Protein AF-A0A372LW67-F1 (afdb_monomer_lite)

InterPro domains:
  IPR033457 Protein of unknown function DUF5133 [PF17196] (6-66)

Foldseek 3Di:
DDPVVLLVVLVVLLVQLVVLVVVCVVPVPPPVSVVSNVVSQVVLCQQQVHPTSVRSNVSSVVQNVCVVVVHPRDGRND

Radius of gyration: 13.13 Å; chains: 1; bounding box: 25×21×38 Å

Organism: NCBI:txid2293568

pLDDT: mean 91.45, std 9.12, range [57.84, 98.12]

Structure (mmCIF, N/CA/C/O backbone):
data_AF-A0A372LW67-F1
#
_entry.id   AF-A0A372LW67-F1
#
loop_
_atom_site.group_PDB
_atom_site.id
_atom_site.type_symbol
_atom_site.label_atom_id
_atom_site.label_alt_id
_atom_site.label_comp_id
_atom_site.label_asym_id
_atom_site.label_entity_id
_atom_site.label_seq_id
_atom_site.pdbx_PDB_ins_code
_atom_site.Cartn_x
_atom_site.Cartn_y
_atom_site.Cartn_z
_atom_site.occupancy
_atom_site.B_iso_or_equiv
_atom_site.auth_seq_id
_atom_site.auth_comp_id
_atom_site.auth_asym_id
_atom_site.auth_atom_id
_atom_site.pdbx_PDB_model_num
ATOM 1 N N . MET A 1 1 ? -1.134 -8.581 19.138 1.00 57.84 1 MET A N 1
ATOM 2 C CA . MET A 1 1 ? -0.441 -7.389 18.607 1.00 57.84 1 MET A CA 1
ATOM 3 C C . MET A 1 1 ? -1.004 -6.161 19.303 1.00 57.84 1 MET A C 1
ATOM 5 O O . MET A 1 1 ? -2.224 -6.049 19.381 1.00 57.84 1 MET A O 1
ATOM 9 N N . ARG A 1 2 ? -0.170 -5.284 19.874 1.00 72.94 2 ARG A N 1
ATOM 10 C CA . ARG A 1 2 ? -0.655 -4.023 20.472 1.00 72.94 2 ARG A CA 1
ATOM 11 C C . ARG A 1 2 ? -0.896 -2.985 19.368 1.00 72.94 2 ARG A C 1
ATOM 13 O O . ARG A 1 2 ? -0.192 -2.987 18.365 1.00 72.94 2 ARG A O 1
ATOM 20 N N . LEU A 1 3 ? -1.845 -2.063 19.553 1.00 71.94 3 LEU A N 1
ATOM 21 C CA . LEU A 1 3 ? -2.248 -1.074 18.532 1.00 71.94 3 LEU A CA 1
ATOM 22 C C . LEU A 1 3 ? -1.063 -0.286 17.932 1.00 71.94 3 LEU A C 1
ATOM 24 O O . LEU A 1 3 ? -1.003 -0.095 16.722 1.00 71.94 3 LEU A O 1
ATOM 28 N N . ARG A 1 4 ? -0.092 0.109 18.769 1.00 76.31 4 ARG A N 1
ATOM 29 C CA . ARG A 1 4 ? 1.122 0.837 18.345 1.00 76.31 4 ARG A CA 1
ATOM 30 C C . ARG A 1 4 ? 2.053 -0.002 17.465 1.00 76.31 4 ARG A C 1
ATOM 32 O O . ARG A 1 4 ? 2.675 0.534 16.554 1.00 76.31 4 ARG A O 1
ATOM 39 N N . GLU A 1 5 ? 2.140 -1.304 17.726 1.00 82.19 5 GLU A N 1
ATOM 40 C CA . GLU A 1 5 ? 2.917 -2.233 16.895 1.00 82.19 5 GLU A CA 1
ATOM 41 C C . GLU A 1 5 ? 2.237 -2.398 15.532 1.00 82.19 5 GLU A C 1
ATOM 43 O O . GLU A 1 5 ? 2.902 -2.344 14.503 1.00 82.19 5 GLU A O 1
ATOM 48 N N . ALA A 1 6 ? 0.904 -2.507 15.520 1.00 81.94 6 ALA A N 1
ATOM 49 C CA . ALA A 1 6 ? 0.118 -2.609 14.294 1.00 81.94 6 ALA A CA 1
ATOM 50 C C . ALA A 1 6 ? 0.250 -1.362 13.408 1.00 81.94 6 ALA A C 1
A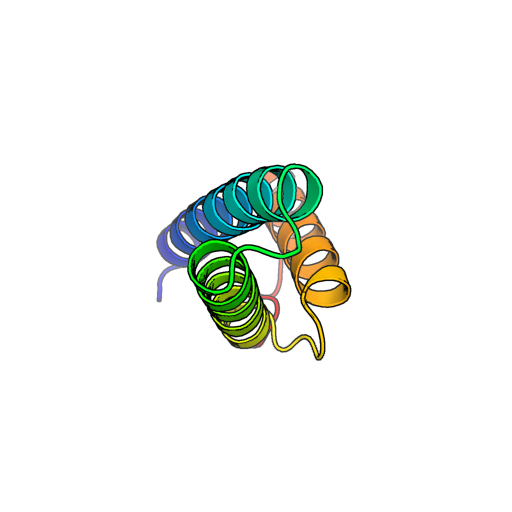TOM 52 O O . ALA A 1 6 ? 0.435 -1.487 12.202 1.00 81.94 6 ALA A O 1
ATOM 53 N N . THR A 1 7 ? 0.202 -0.157 13.987 1.00 89.19 7 THR A N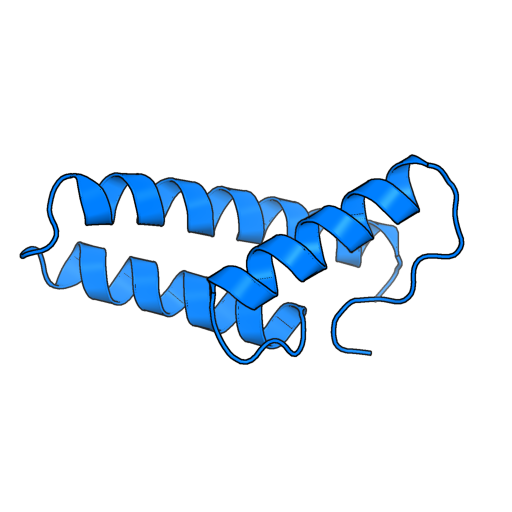 1
ATOM 54 C CA . THR A 1 7 ? 0.424 1.079 13.220 1.00 89.19 7 THR A CA 1
ATOM 55 C C . THR A 1 7 ? 1.847 1.179 12.688 1.00 89.19 7 THR A C 1
ATOM 57 O O . THR A 1 7 ? 2.032 1.604 11.556 1.00 89.19 7 THR A O 1
ATOM 60 N N . HIS A 1 8 ? 2.851 0.776 13.472 1.00 93.25 8 HIS A N 1
ATOM 61 C CA . HIS A 1 8 ? 4.248 0.868 13.050 1.00 93.25 8 HIS A CA 1
ATOM 62 C C . HIS A 1 8 ? 4.557 -0.086 11.891 1.00 93.25 8 HIS A C 1
ATOM 64 O O . HIS A 1 8 ? 5.164 0.325 10.904 1.00 93.25 8 HIS A O 1
ATOM 70 N N . GLU A 1 9 ? 4.091 -1.335 11.977 1.00 93.06 9 GLU A N 1
ATOM 71 C CA . GLU A 1 9 ? 4.265 -2.298 10.889 1.00 93.06 9 GLU A CA 1
ATOM 72 C C . GLU A 1 9 ? 3.524 -1.846 9.627 1.00 93.06 9 GLU A C 1
ATOM 74 O O . GLU A 1 9 ? 4.091 -1.871 8.537 1.00 93.06 9 GLU A O 1
ATOM 79 N N . LEU A 1 10 ? 2.295 -1.342 9.767 1.00 94.56 10 LEU A N 1
ATOM 80 C CA . LEU A 1 10 ? 1.524 -0.877 8.619 1.00 94.56 10 LEU A CA 1
ATOM 81 C C . LEU A 1 10 ? 2.160 0.346 7.940 1.00 94.56 10 LEU A C 1
ATOM 83 O O . LEU A 1 10 ? 2.210 0.393 6.713 1.00 94.56 10 LEU A O 1
ATOM 87 N N . THR A 1 11 ? 2.698 1.300 8.709 1.00 96.31 11 THR A N 1
ATOM 88 C CA . THR A 1 11 ? 3.452 2.443 8.166 1.00 96.31 11 THR A CA 1
ATOM 89 C C . THR A 1 11 ? 4.690 1.975 7.406 1.00 96.31 11 THR A C 1
ATOM 91 O O . THR A 1 11 ? 4.885 2.366 6.256 1.00 96.31 11 THR A O 1
ATOM 94 N N . ARG A 1 12 ? 5.490 1.082 8.002 1.00 95.19 12 ARG A N 1
ATOM 95 C CA . ARG A 1 12 ? 6.704 0.543 7.374 1.00 95.19 12 ARG A CA 1
ATOM 96 C C . ARG A 1 12 ? 6.397 -0.159 6.050 1.00 95.19 12 ARG A C 1
ATOM 98 O O . ARG A 1 12 ? 7.108 0.037 5.064 1.00 95.19 12 ARG A O 1
ATOM 105 N N . GLN A 1 13 ? 5.342 -0.971 6.015 1.00 95.62 13 GLN A N 1
ATOM 106 C CA . GLN A 1 13 ? 4.945 -1.683 4.799 1.00 95.62 13 GLN A CA 1
ATOM 107 C C . GLN A 1 13 ? 4.384 -0.744 3.734 1.00 95.62 13 GLN A C 1
ATOM 109 O O . GLN A 1 13 ? 4.674 -0.917 2.551 1.00 95.62 13 GLN A O 1
ATOM 114 N N . LEU A 1 14 ? 3.647 0.292 4.137 1.00 96.75 14 LEU A N 1
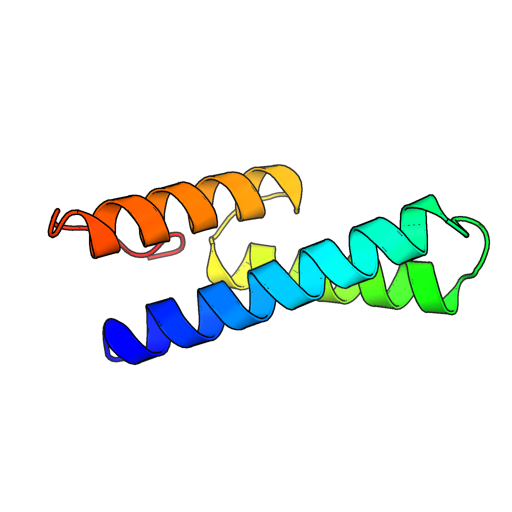ATOM 115 C CA . LEU A 1 14 ? 3.146 1.310 3.219 1.00 96.75 14 LEU A CA 1
ATOM 116 C C . LEU A 1 14 ? 4.289 2.096 2.555 1.00 96.75 14 LEU A C 1
ATOM 118 O O . LEU A 1 14 ? 4.269 2.319 1.343 1.00 96.75 14 LEU A O 1
ATOM 122 N N . GLU A 1 15 ? 5.309 2.480 3.322 1.00 97.25 15 GLU A N 1
ATOM 123 C CA . GLU A 1 15 ? 6.512 3.138 2.798 1.00 97.25 15 GLU A CA 1
ATOM 124 C C . GLU A 1 15 ? 7.285 2.227 1.839 1.00 97.25 15 GLU A C 1
ATOM 126 O O . GLU A 1 15 ? 7.701 2.657 0.756 1.00 97.25 15 GLU A O 1
ATOM 131 N N . GLN A 1 16 ? 7.442 0.948 2.197 1.00 97.00 16 GLN A N 1
ATOM 132 C CA . GLN A 1 16 ? 8.121 -0.020 1.344 1.00 97.00 16 GLN A CA 1
ATOM 133 C C . GLN A 1 16 ? 7.358 -0.234 0.028 1.00 97.00 16 GLN A C 1
ATOM 135 O O . GLN A 1 16 ? 7.984 -0.171 -1.033 1.00 97.00 16 GLN A O 1
ATOM 140 N N . TYR A 1 17 ? 6.031 -0.399 0.077 1.00 97.12 17 TYR A N 1
ATOM 141 C CA . TYR A 1 17 ? 5.175 -0.496 -1.108 1.00 97.12 17 TYR A CA 1
ATOM 142 C C . TYR A 1 17 ? 5.367 0.711 -2.033 1.00 97.12 17 TYR A C 1
ATOM 144 O O . TYR A 1 17 ? 5.707 0.534 -3.199 1.00 97.12 17 TYR A O 1
ATOM 152 N N . ARG A 1 18 ? 5.245 1.942 -1.512 1.00 96.75 18 ARG A N 1
ATOM 153 C CA . ARG A 1 18 ? 5.395 3.171 -2.315 1.00 96.75 18 ARG A CA 1
ATOM 154 C C . ARG A 1 18 ? 6.783 3.294 -2.939 1.00 96.75 18 ARG A C 1
ATOM 156 O O . ARG A 1 18 ? 6.921 3.713 -4.084 1.00 96.75 18 ARG A O 1
ATOM 163 N N . THR A 1 19 ? 7.822 2.893 -2.210 1.00 98.12 19 THR A N 1
ATOM 164 C CA . THR A 1 19 ? 9.189 2.917 -2.740 1.00 98.12 19 THR A CA 1
ATOM 165 C C . THR A 1 19 ? 9.345 1.945 -3.915 1.00 98.12 19 THR A C 1
ATOM 167 O O . THR A 1 19 ? 9.988 2.273 -4.912 1.00 98.12 19 THR A O 1
ATOM 170 N N . TRP A 1 20 ? 8.764 0.746 -3.822 1.00 97.94 20 TRP A N 1
ATOM 171 C CA . TRP A 1 20 ? 8.809 -0.230 -4.913 1.00 97.94 20 TRP A CA 1
ATOM 172 C C . TRP A 1 20 ? 7.869 0.105 -6.065 1.00 97.94 20 TRP A C 1
ATOM 174 O O . TRP A 1 20 ? 8.223 -0.168 -7.206 1.00 97.94 20 TRP A O 1
ATOM 184 N N . GLU A 1 21 ? 6.742 0.758 -5.796 1.00 97.00 21 GLU A N 1
ATOM 185 C CA . GLU A 1 21 ? 5.847 1.302 -6.817 1.00 97.00 21 GLU A CA 1
ATOM 186 C C . GLU A 1 21 ? 6.587 2.317 -7.695 1.00 97.00 21 GLU A C 1
ATOM 188 O O . GLU A 1 21 ? 6.618 2.166 -8.913 1.00 97.00 21 GLU A O 1
ATOM 193 N N . LEU A 1 22 ? 7.290 3.279 -7.087 1.00 97.81 22 LEU A N 1
ATOM 194 C CA . LEU A 1 22 ? 8.107 4.247 -7.827 1.00 97.81 22 LEU A CA 1
ATOM 195 C C . LEU A 1 22 ? 9.195 3.569 -8.676 1.00 97.81 22 LEU A C 1
ATOM 197 O O . LEU A 1 22 ? 9.404 3.950 -9.826 1.00 97.81 22 LEU A O 1
ATOM 201 N N . ARG A 1 23 ? 9.868 2.538 -8.145 1.00 98.06 23 ARG A N 1
ATOM 202 C CA . ARG A 1 23 ? 10.878 1.777 -8.905 1.00 98.06 23 ARG A CA 1
ATOM 203 C C . ARG A 1 23 ? 10.268 0.994 -10.064 1.00 98.06 23 ARG A C 1
ATOM 205 O O . ARG A 1 23 ? 10.840 0.990 -11.150 1.00 98.06 23 ARG A O 1
ATOM 212 N N . PHE A 1 24 ? 9.125 0.351 -9.845 1.00 96.25 24 PHE A N 1
ATOM 213 C CA . PHE A 1 24 ? 8.417 -0.403 -10.877 1.00 96.25 24 PHE A CA 1
ATOM 214 C C . PHE A 1 24 ? 7.929 0.510 -12.002 1.00 96.25 24 PHE A C 1
ATOM 216 O O . PHE A 1 24 ? 8.085 0.170 -13.169 1.00 96.25 24 PHE A O 1
ATOM 223 N N . LEU A 1 25 ? 7.424 1.701 -11.666 1.00 96.38 25 LEU A N 1
ATOM 224 C CA . LEU A 1 25 ? 7.047 2.709 -12.658 1.00 96.38 25 LEU A CA 1
ATOM 225 C C . LEU A 1 25 ? 8.252 3.216 -13.465 1.00 96.38 25 LEU A C 1
ATOM 227 O O . LEU A 1 25 ? 8.108 3.498 -14.652 1.00 96.38 25 LEU A O 1
ATOM 231 N N . ALA A 1 26 ? 9.436 3.305 -12.850 1.00 97.88 26 ALA A N 1
ATOM 232 C CA . ALA A 1 26 ? 10.662 3.715 -13.534 1.00 97.88 26 ALA A CA 1
ATOM 233 C C . ALA A 1 26 ? 11.252 2.620 -14.445 1.00 97.88 26 ALA A C 1
ATOM 235 O O . ALA A 1 26 ? 11.861 2.940 -15.463 1.00 97.88 26 ALA A O 1
ATOM 236 N N . SER A 1 27 ? 11.091 1.340 -14.092 1.00 95.75 27 SER A N 1
ATOM 237 C CA . SER A 1 27 ? 11.596 0.209 -14.881 1.00 95.75 27 SER A CA 1
ATOM 238 C C . SER A 1 27 ? 10.667 -1.014 -14.777 1.00 95.75 27 SER A C 1
ATOM 240 O O . SER A 1 27 ? 10.929 -1.947 -14.012 1.00 95.75 27 SER A O 1
ATOM 242 N N . PRO A 1 28 ? 9.565 -1.040 -15.548 1.00 93.56 28 PRO A N 1
ATOM 243 C CA . PRO A 1 28 ? 8.546 -2.089 -15.432 1.00 93.56 28 PRO A CA 1
ATOM 244 C C . PRO A 1 28 ? 8.967 -3.434 -16.044 1.00 93.56 28 PRO A C 1
ATOM 246 O O . PRO A 1 28 ? 8.369 -4.466 -15.737 1.00 93.56 28 PRO A O 1
ATOM 249 N N . VAL A 1 29 ? 9.981 -3.435 -16.915 1.00 96.56 29 VAL A N 1
ATOM 250 C CA . VAL A 1 29 ? 10.503 -4.646 -17.576 1.00 96.56 29 VAL A CA 1
ATOM 251 C C . VAL A 1 29 ? 11.544 -5.388 -16.735 1.00 96.56 29 VAL A C 1
ATOM 253 O O . VAL A 1 29 ? 11.870 -6.533 -17.043 1.00 96.56 29 VAL A O 1
ATOM 256 N N . ASP A 1 30 ? 12.047 -4.771 -15.663 1.00 97.81 30 ASP A N 1
ATOM 257 C CA . ASP A 1 30 ? 12.950 -5.424 -14.721 1.00 97.81 30 ASP A CA 1
ATOM 258 C C . ASP A 1 30 ? 12.163 -6.408 -13.841 1.00 97.81 30 ASP A C 1
ATOM 260 O O . ASP A 1 30 ? 11.349 -6.034 -12.988 1.00 97.81 30 ASP A O 1
ATOM 264 N N . SER A 1 31 ? 12.414 -7.700 -14.048 1.00 96.88 31 SER A N 1
ATOM 265 C CA . SER A 1 31 ? 11.723 -8.776 -13.339 1.00 96.88 31 SER A CA 1
ATOM 266 C C . SER A 1 31 ? 11.990 -8.786 -11.835 1.00 96.88 31 SER A C 1
ATOM 268 O O . SER A 1 31 ? 11.115 -9.204 -11.077 1.00 96.88 31 SER A O 1
ATOM 270 N N . ALA A 1 32 ? 13.165 -8.336 -11.383 1.00 97.38 32 ALA A N 1
ATOM 271 C CA . ALA A 1 32 ? 13.489 -8.283 -9.961 1.00 97.38 32 ALA A CA 1
ATOM 272 C C . ALA A 1 32 ? 12.709 -7.155 -9.274 1.00 97.38 32 ALA A C 1
ATOM 274 O O . ALA A 1 32 ? 12.127 -7.365 -8.207 1.00 97.38 32 ALA A O 1
ATOM 275 N N . ILE A 1 33 ? 12.619 -5.987 -9.922 1.00 97.12 33 ILE A N 1
ATOM 276 C CA . ILE A 1 33 ? 11.790 -4.873 -9.446 1.00 97.12 33 ILE A CA 1
ATOM 277 C C . ILE A 1 33 ? 10.317 -5.282 -9.412 1.00 97.12 33 ILE A C 1
ATOM 279 O O . ILE A 1 33 ? 9.649 -5.062 -8.399 1.00 97.12 33 ILE A O 1
ATOM 283 N N . ARG A 1 34 ? 9.820 -5.932 -10.474 1.00 97.06 34 ARG A N 1
ATOM 284 C CA . ARG A 1 34 ? 8.437 -6.425 -10.532 1.00 97.06 34 ARG A CA 1
ATOM 285 C C . ARG A 1 34 ? 8.139 -7.415 -9.407 1.00 97.06 34 ARG A C 1
ATOM 287 O O . ARG A 1 34 ? 7.169 -7.229 -8.677 1.00 97.06 34 ARG A O 1
ATOM 294 N N . ALA A 1 35 ? 8.983 -8.431 -9.224 1.00 97.81 35 ALA A N 1
ATOM 295 C CA . ALA A 1 35 ? 8.797 -9.441 -8.183 1.00 97.81 35 ALA A CA 1
ATOM 296 C C . ALA A 1 35 ? 8.749 -8.820 -6.779 1.00 97.81 35 ALA A C 1
ATOM 298 O O . ALA A 1 35 ? 7.953 -9.230 -5.930 1.00 97.81 35 ALA A O 1
ATOM 299 N N . GLN A 1 36 ? 9.578 -7.806 -6.545 1.00 97.62 36 GLN A N 1
ATOM 300 C CA . GLN A 1 36 ? 9.652 -7.125 -5.266 1.00 97.62 36 GLN A CA 1
ATOM 301 C C . GLN A 1 36 ? 8.463 -6.188 -5.027 1.00 97.62 36 GLN A C 1
ATOM 303 O O . GLN A 1 36 ? 7.908 -6.188 -3.928 1.00 97.62 36 GLN A O 1
ATOM 308 N N . PHE A 1 37 ? 8.015 -5.457 -6.050 1.00 97.31 37 PHE A N 1
ATOM 309 C CA . PHE A 1 37 ? 6.768 -4.695 -5.994 1.00 97.31 37 PHE A CA 1
ATOM 310 C C . PHE A 1 37 ? 5.582 -5.612 -5.670 1.00 97.31 37 PHE A C 1
ATOM 312 O O . PHE A 1 37 ? 4.875 -5.384 -4.687 1.00 97.31 37 PHE A O 1
ATOM 319 N N . GLU A 1 38 ? 5.428 -6.718 -6.400 1.00 96.81 38 GLU A N 1
ATOM 320 C CA . GLU A 1 38 ? 4.375 -7.704 -6.147 1.00 96.81 38 GLU A CA 1
ATOM 321 C C . GLU A 1 38 ? 4.463 -8.320 -4.738 1.00 96.81 38 GLU A C 1
ATOM 323 O O . GLU A 1 38 ? 3.433 -8.546 -4.101 1.00 96.81 38 GLU A O 1
ATOM 328 N N . ARG A 1 39 ? 5.673 -8.577 -4.217 1.00 97.50 39 ARG A N 1
ATOM 329 C CA . ARG A 1 39 ? 5.872 -9.064 -2.839 1.00 97.50 39 ARG A CA 1
ATOM 330 C C . ARG A 1 39 ? 5.329 -8.065 -1.822 1.00 97.50 39 ARG A C 1
ATOM 332 O O . ARG A 1 39 ? 4.538 -8.452 -0.968 1.00 97.50 39 ARG A O 1
ATOM 339 N N . THR A 1 40 ? 5.699 -6.795 -1.950 1.00 97.25 40 THR A N 1
ATOM 340 C CA . THR A 1 40 ? 5.239 -5.746 -1.026 1.00 97.25 40 THR A CA 1
ATOM 341 C C . THR A 1 40 ? 3.735 -5.507 -1.130 1.00 97.25 40 THR A C 1
ATOM 343 O O . THR A 1 40 ? 3.069 -5.313 -0.116 1.00 97.25 40 THR A O 1
ATOM 346 N N . ALA A 1 41 ? 3.164 -5.620 -2.335 1.00 96.62 41 ALA A N 1
ATOM 347 C CA . ALA A 1 41 ? 1.720 -5.583 -2.529 1.00 96.62 41 ALA A CA 1
ATOM 348 C C . ALA A 1 41 ? 1.023 -6.746 -1.803 1.00 96.62 41 ALA A C 1
ATOM 350 O O . ALA A 1 41 ? 0.029 -6.516 -1.118 1.00 96.62 41 ALA A O 1
ATOM 351 N N . ARG A 1 42 ? 1.549 -7.977 -1.903 1.00 97.06 42 ARG A N 1
ATOM 352 C CA . ARG A 1 42 ? 1.012 -9.151 -1.186 1.00 97.06 42 ARG A CA 1
ATOM 353 C C . ARG A 1 42 ? 1.087 -8.989 0.333 1.00 97.06 42 ARG A C 1
ATOM 355 O O . ARG A 1 42 ? 0.105 -9.279 1.010 1.00 97.06 42 ARG A O 1
ATOM 362 N N . GLU A 1 43 ? 2.212 -8.505 0.856 1.00 95.81 43 GLU A N 1
ATOM 363 C CA . GLU A 1 43 ? 2.405 -8.252 2.293 1.00 95.81 43 GLU A CA 1
ATOM 364 C C . GLU A 1 43 ? 1.400 -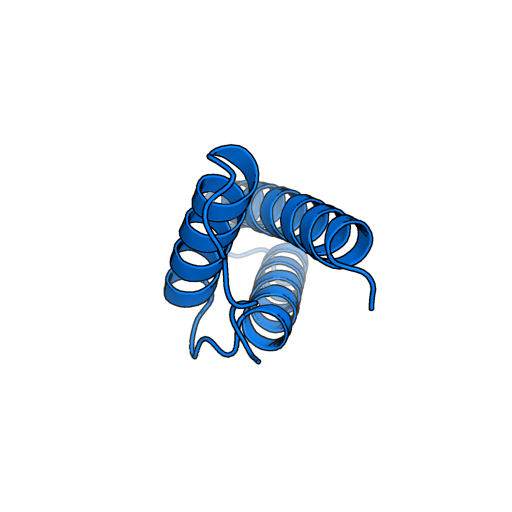7.219 2.817 1.00 95.81 43 GLU A C 1
ATOM 366 O O . GLU A 1 43 ? 0.719 -7.459 3.815 1.00 95.81 43 GLU A O 1
ATOM 371 N N . LEU A 1 44 ? 1.221 -6.109 2.096 1.00 96.06 44 LEU A N 1
ATOM 372 C CA . LEU A 1 44 ? 0.258 -5.078 2.473 1.00 96.06 44 LEU A CA 1
ATOM 373 C C . LEU A 1 44 ? -1.196 -5.570 2.363 1.00 96.06 44 LEU A C 1
ATOM 375 O O . LEU A 1 44 ? -2.022 -5.240 3.214 1.00 96.06 44 LEU A O 1
ATOM 379 N N . CYS A 1 45 ? -1.523 -6.389 1.357 1.00 96.50 45 CYS A N 1
ATOM 380 C CA . CYS A 1 45 ? -2.845 -7.016 1.241 1.00 96.50 45 CYS A CA 1
ATOM 381 C C . CYS A 1 45 ? -3.137 -7.934 2.433 1.00 96.50 45 CYS A C 1
ATOM 383 O O . CYS A 1 45 ? -4.214 -7.841 3.017 1.00 96.50 45 CYS A O 1
ATOM 385 N N . ALA A 1 46 ? -2.175 -8.769 2.840 1.00 95.12 46 ALA A N 1
ATOM 386 C CA . ALA A 1 46 ? -2.325 -9.660 3.990 1.00 95.12 46 ALA A CA 1
ATOM 387 C C . ALA A 1 46 ? -2.556 -8.884 5.296 1.00 95.12 46 ALA A C 1
ATOM 389 O O . ALA A 1 46 ? -3.405 -9.270 6.095 1.00 95.12 46 ALA A O 1
ATOM 390 N N . LEU A 1 47 ? -1.854 -7.761 5.481 1.00 93.12 47 LEU A N 1
ATOM 391 C CA . LEU A 1 47 ? -2.027 -6.896 6.650 1.00 93.12 47 LEU A CA 1
ATOM 392 C C . LEU A 1 47 ? -3.344 -6.132 6.678 1.00 93.12 47 LEU A C 1
ATOM 394 O O . LEU A 1 47 ? -3.708 -5.654 7.738 1.00 93.12 47 LEU A O 1
ATOM 398 N N . THR A 1 48 ? -4.007 -5.945 5.537 1.00 94.50 48 THR A N 1
ATOM 399 C CA . THR A 1 48 ? -5.204 -5.095 5.429 1.00 94.50 48 THR A CA 1
ATOM 400 C C . THR A 1 48 ? -6.481 -5.874 5.127 1.00 94.50 48 THR A C 1
ATOM 402 O O . THR A 1 48 ? -7.571 -5.302 5.178 1.00 94.50 48 THR A O 1
ATOM 405 N N . GLY A 1 49 ? -6.362 -7.158 4.775 1.00 94.69 49 GLY A N 1
ATOM 406 C CA . GLY A 1 49 ? -7.457 -7.985 4.262 1.00 94.69 49 GLY A CA 1
ATOM 407 C C . GLY A 1 49 ? -7.959 -7.568 2.872 1.00 94.69 49 GLY A C 1
ATOM 408 O O . GLY A 1 49 ? -9.032 -7.996 2.451 1.00 94.69 49 GLY A O 1
ATOM 409 N N . ALA A 1 50 ? -7.226 -6.707 2.166 1.00 95.38 50 ALA A N 1
ATOM 410 C CA . ALA A 1 50 ? -7.613 -6.195 0.856 1.00 95.38 50 ALA A CA 1
ATOM 411 C C . ALA A 1 50 ? -7.280 -7.178 -0.278 1.00 95.38 50 ALA A C 1
ATOM 413 O O . ALA A 1 50 ? -6.373 -8.001 -0.161 1.00 95.38 50 ALA A O 1
ATOM 414 N N . ARG A 1 51 ? -7.981 -7.069 -1.416 1.00 95.12 51 ARG A N 1
ATOM 415 C CA . ARG A 1 51 ? -7.793 -7.995 -2.551 1.00 95.12 51 ARG A CA 1
ATOM 416 C C . ARG A 1 51 ? -6.688 -7.562 -3.512 1.00 95.12 51 ARG A C 1
ATOM 418 O O . ARG A 1 51 ? -6.239 -8.360 -4.329 1.00 95.12 51 ARG A O 1
ATOM 425 N N . CYS A 1 52 ? -6.275 -6.298 -3.456 1.00 94.44 52 CYS A N 1
ATOM 426 C CA . CYS A 1 52 ? -5.207 -5.756 -4.290 1.00 94.44 52 CYS A CA 1
ATOM 427 C C . CYS A 1 52 ? -4.456 -4.620 -3.585 1.00 94.44 52 CYS A C 1
ATOM 429 O O . CYS A 1 52 ? -4.978 -4.000 -2.656 1.00 94.44 52 CYS A O 1
ATOM 431 N N . GLY A 1 53 ? -3.245 -4.308 -4.069 1.00 92.19 53 GLY A N 1
ATOM 432 C CA . GLY A 1 53 ? -2.368 -3.296 -3.464 1.00 92.19 53 GLY A CA 1
ATOM 433 C C . GLY A 1 53 ? -3.030 -1.922 -3.324 1.00 92.19 53 GLY A C 1
ATOM 434 O O . GLY A 1 53 ? -2.908 -1.283 -2.284 1.00 92.19 53 GLY A O 1
ATOM 435 N N . ARG A 1 54 ? -3.835 -1.505 -4.310 1.00 93.75 54 ARG A N 1
ATOM 436 C CA . ARG A 1 54 ? -4.582 -0.238 -4.252 1.00 93.75 54 ARG A CA 1
ATOM 437 C C . ARG A 1 54 ? -5.606 -0.210 -3.115 1.00 93.75 54 ARG A C 1
ATOM 439 O O . ARG A 1 54 ? -5.675 0.768 -2.377 1.00 93.75 54 ARG A O 1
ATOM 446 N N . GLU A 1 55 ? -6.418 -1.260 -2.982 1.00 96.25 55 GLU A N 1
ATOM 447 C CA . GLU A 1 55 ? -7.376 -1.378 -1.873 1.00 96.25 55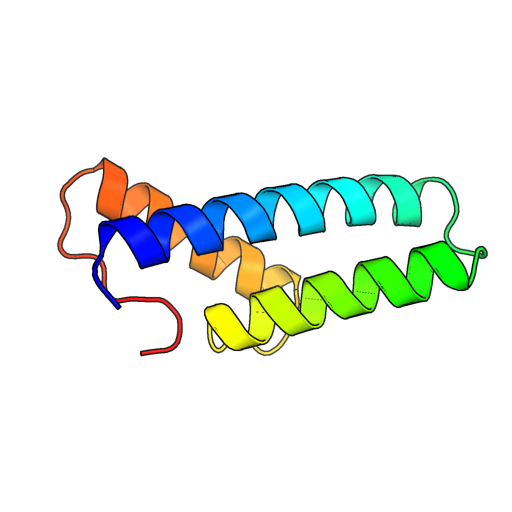 GLU A CA 1
ATOM 448 C C . GLU A 1 55 ? -6.636 -1.413 -0.523 1.00 96.25 55 GLU A C 1
ATOM 450 O O . GLU A 1 55 ? -7.080 -0.779 0.436 1.00 96.25 55 GLU A O 1
ATOM 455 N N . ALA A 1 56 ? -5.482 -2.085 -0.476 1.00 96.94 56 ALA A N 1
ATOM 456 C CA . ALA A 1 56 ? -4.645 -2.206 0.711 1.00 96.94 56 ALA A CA 1
ATOM 457 C C . ALA A 1 56 ? -4.096 -0.847 1.175 1.00 96.94 56 ALA A C 1
ATOM 459 O O . ALA A 1 56 ? -4.243 -0.489 2.342 1.00 96.94 56 ALA A O 1
ATOM 460 N N . VAL A 1 57 ? -3.555 -0.039 0.257 1.00 97.19 57 VAL A N 1
ATOM 461 C CA . VAL A 1 57 ? -3.092 1.332 0.540 1.00 97.19 57 VAL A CA 1
ATOM 462 C C . VAL A 1 57 ? -4.224 2.183 1.114 1.00 97.19 57 VAL A C 1
ATOM 464 O O . VAL A 1 57 ? -4.067 2.785 2.175 1.00 97.19 57 VAL A O 1
ATOM 467 N N . LEU A 1 58 ? -5.401 2.173 0.480 1.00 96.50 58 LEU A N 1
ATOM 468 C CA . LEU A 1 58 ? -6.554 2.948 0.950 1.00 96.50 58 LEU A CA 1
ATOM 469 C C . LEU A 1 58 ? -7.048 2.489 2.331 1.00 96.50 58 LEU A C 1
ATOM 471 O O . LEU A 1 58 ? -7.515 3.297 3.136 1.00 96.50 58 LEU A O 1
ATOM 475 N N . ALA A 1 59 ? -7.008 1.189 2.620 1.00 95.56 59 ALA A N 1
ATOM 476 C CA . ALA A 1 59 ? -7.351 0.660 3.937 1.00 95.56 59 ALA A CA 1
ATOM 477 C C . ALA A 1 59 ? -6.321 1.081 4.998 1.00 95.56 59 ALA A C 1
ATOM 479 O O . ALA A 1 59 ? -6.710 1.548 6.071 1.00 95.56 59 ALA A O 1
ATOM 480 N N . ALA A 1 60 ? -5.031 0.992 4.669 1.00 95.75 60 ALA A N 1
ATOM 481 C CA . ALA A 1 60 ? -3.940 1.388 5.546 1.00 95.75 60 ALA A CA 1
ATOM 482 C C . ALA A 1 60 ? -3.984 2.881 5.890 1.00 95.75 60 ALA A C 1
ATOM 484 O O . ALA A 1 60 ? -3.974 3.244 7.063 1.00 95.75 60 ALA A O 1
ATOM 485 N N . GLU A 1 61 ? -4.119 3.750 4.889 1.00 95.62 61 GLU A N 1
ATOM 486 C CA . GLU A 1 61 ? -4.196 5.201 5.081 1.00 95.62 61 GLU A CA 1
ATOM 487 C C . GLU A 1 61 ? -5.394 5.602 5.945 1.00 95.62 61 GLU A C 1
ATOM 489 O O . GLU A 1 61 ? -5.260 6.414 6.863 1.00 95.62 61 GLU A O 1
ATOM 494 N N . ARG A 1 62 ? -6.567 5.001 5.702 1.00 94.69 62 ARG A N 1
ATOM 495 C CA . ARG A 1 62 ? -7.766 5.251 6.516 1.00 94.69 62 ARG A CA 1
ATOM 496 C C . ARG A 1 62 ? -7.561 4.839 7.968 1.00 94.69 62 ARG A C 1
ATOM 498 O O . ARG A 1 62 ? -7.960 5.590 8.857 1.00 94.69 62 ARG A O 1
ATOM 505 N N . TYR A 1 63 ? -6.950 3.680 8.204 1.00 92.75 63 TYR A N 1
ATOM 506 C CA . TYR A 1 63 ? -6.654 3.205 9.551 1.00 92.75 63 TYR A CA 1
ATOM 507 C C . TYR A 1 63 ? -5.660 4.120 10.265 1.00 92.75 63 TYR A C 1
ATOM 509 O O . TYR A 1 63 ? -5.972 4.619 11.342 1.00 92.75 63 TYR A O 1
ATOM 517 N N . LEU A 1 64 ? -4.518 4.417 9.636 1.00 93.19 64 LEU A N 1
ATOM 518 C CA . LEU A 1 64 ? -3.489 5.292 10.202 1.00 93.19 64 LEU A CA 1
ATOM 519 C C . LEU A 1 64 ? -4.050 6.682 10.521 1.00 93.19 64 LEU A C 1
ATOM 521 O O . LEU A 1 64 ? -3.806 7.204 11.607 1.00 93.19 64 LEU A O 1
ATOM 525 N N . ARG A 1 65 ? -4.873 7.250 9.629 1.00 94.19 65 ARG A N 1
ATOM 526 C CA . ARG A 1 65 ? -5.550 8.531 9.868 1.00 94.19 65 ARG A CA 1
ATOM 527 C C . ARG A 1 65 ? -6.555 8.450 11.016 1.00 94.19 65 ARG A C 1
ATOM 529 O O . ARG A 1 65 ? -6.594 9.342 11.852 1.00 94.19 65 ARG A O 1
ATOM 536 N N . ALA A 1 66 ? -7.367 7.395 11.085 1.00 91.19 66 ALA A N 1
ATOM 537 C CA . ALA A 1 66 ? -8.311 7.213 12.185 1.00 91.19 66 ALA A CA 1
ATOM 538 C C . ALA A 1 66 ? -7.605 7.049 13.539 1.00 91.19 66 ALA A C 1
ATOM 540 O O . ALA A 1 66 ? -8.057 7.637 14.518 1.00 91.19 66 ALA A O 1
ATOM 541 N N . THR A 1 67 ? -6.488 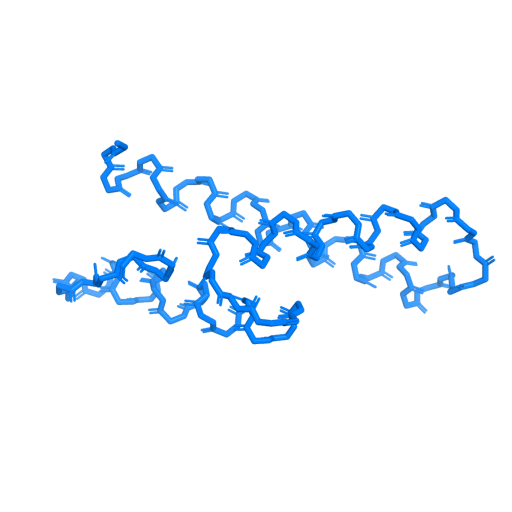6.318 13.586 1.00 91.06 67 THR A N 1
ATOM 542 C CA . THR A 1 67 ? -5.682 6.171 14.802 1.00 91.06 67 THR A CA 1
ATOM 543 C C . THR A 1 67 ? -4.993 7.477 15.199 1.00 91.06 67 THR A C 1
ATOM 545 O O . THR A 1 67 ? -4.983 7.807 16.382 1.00 91.06 67 THR A O 1
ATOM 548 N N . ALA A 1 68 ? -4.464 8.243 14.239 1.00 88.38 68 ALA A N 1
ATOM 549 C CA . ALA A 1 68 ? -3.866 9.555 14.498 1.00 88.38 68 ALA A CA 1
ATOM 550 C C . ALA A 1 68 ? -4.893 10.570 15.030 1.00 88.38 68 ALA A C 1
ATOM 552 O O . ALA A 1 68 ? -4.591 11.329 15.945 1.00 88.38 68 ALA A O 1
ATOM 553 N N . ASP A 1 69 ? -6.125 10.520 14.517 1.00 90.94 69 ASP A N 1
ATOM 554 C CA . ASP A 1 69 ? -7.237 11.372 14.953 1.00 90.94 69 ASP A CA 1
ATOM 555 C C . ASP A 1 69 ? -7.859 10.918 16.296 1.00 90.94 69 ASP A C 1
ATOM 557 O O . ASP A 1 69 ? -8.879 11.463 16.719 1.00 90.94 69 ASP A O 1
ATOM 561 N N . GLY A 1 70 ? -7.313 9.884 16.952 1.00 83.88 70 GLY A N 1
ATOM 562 C CA . GLY A 1 70 ? -7.835 9.343 18.214 1.00 83.88 70 GLY A CA 1
ATOM 563 C C . GLY A 1 70 ? -9.197 8.648 18.092 1.00 83.88 70 GLY A C 1
ATOM 564 O O . GLY A 1 70 ? -9.836 8.350 19.102 1.00 83.88 70 GLY A O 1
ATOM 565 N N . ARG A 1 71 ? -9.665 8.372 16.867 1.00 82.81 71 ARG A N 1
ATOM 566 C CA . ARG A 1 71 ? -10.899 7.613 16.641 1.00 82.81 71 ARG A CA 1
ATOM 567 C C . ARG A 1 71 ? -10.647 6.137 16.931 1.00 82.81 71 ARG A C 1
ATOM 569 O O . ARG A 1 71 ? -9.560 5.620 16.676 1.00 82.81 71 ARG A O 1
ATOM 576 N N . SER A 1 72 ? -11.680 5.440 17.408 1.00 69.06 72 SER A N 1
ATOM 577 C CA . SER A 1 72 ? -11.656 3.979 17.529 1.00 69.06 72 SER A CA 1
ATOM 578 C C . SER A 1 72 ? -11.504 3.367 16.133 1.00 69.06 72 SER A C 1
ATOM 580 O O . SER A 1 72 ? -12.466 3.238 15.375 1.00 69.06 72 SER A O 1
ATOM 582 N N . ALA A 1 73 ? -10.259 3.091 15.751 1.00 70.44 73 ALA A N 1
ATOM 583 C CA . ALA A 1 73 ? -9.902 2.527 14.464 1.00 70.44 73 ALA A CA 1
ATOM 584 C C . ALA A 1 73 ? -9.844 1.006 14.605 1.00 70.44 73 ALA A C 1
ATOM 586 O O . ALA A 1 73 ? -9.047 0.472 15.378 1.00 70.44 73 ALA A O 1
ATOM 587 N N . ARG A 1 74 ? -10.691 0.299 13.855 1.00 77.31 74 ARG A N 1
ATOM 588 C CA . ARG A 1 74 ? -10.591 -1.156 13.727 1.00 77.31 74 ARG A CA 1
ATOM 589 C C . ARG A 1 74 ? -9.466 -1.479 12.743 1.00 77.31 74 ARG A C 1
ATOM 591 O O . ARG A 1 74 ? -9.349 -0.806 11.719 1.00 77.31 74 ARG A O 1
ATOM 598 N N . HIS A 1 75 ? -8.631 -2.461 13.075 1.00 78.75 75 HIS A N 1
ATOM 599 C CA . HIS A 1 75 ? -7.509 -2.853 12.225 1.00 78.75 75 HIS A CA 1
ATOM 600 C C . HIS A 1 75 ? -8.029 -3.307 10.850 1.00 78.75 75 HIS A C 1
ATOM 602 O O . HIS A 1 75 ? -8.966 -4.106 10.805 1.00 78.75 75 HIS A O 1
ATOM 608 N N . PRO A 1 76 ? -7.478 -2.798 9.735 1.00 73.88 76 PRO A N 1
ATOM 609 C CA . PRO A 1 76 ? -7.842 -3.278 8.413 1.00 73.88 76 PRO A CA 1
ATOM 610 C C . PRO A 1 76 ? -7.380 -4.735 8.351 1.00 73.88 76 PRO A C 1
ATOM 612 O O . PRO A 1 76 ? -6.207 -4.990 8.534 1.00 73.88 76 PRO A O 1
ATOM 615 N N . GLY A 1 77 ? -8.285 -5.699 8.215 1.00 71.38 77 GLY A N 1
ATOM 616 C CA . GLY A 1 77 ? -7.946 -7.130 8.223 1.00 71.38 77 GLY A CA 1
ATOM 617 C C . GLY A 1 77 ? -8.349 -7.897 9.488 1.00 71.38 77 GLY A C 1
ATOM 618 O O . GLY A 1 77 ? -8.165 -9.112 9.509 1.00 71.38 77 GLY A O 1
ATOM 619 N N . ALA A 1 78 ? -8.923 -7.228 10.501 1.00 64.25 78 ALA A N 1
ATOM 620 C CA . ALA A 1 78 ? -9.496 -7.849 11.706 1.00 64.25 78 ALA A CA 1
ATOM 621 C C . ALA A 1 78 ? -11.026 -7.735 11.791 1.00 64.25 78 ALA A C 1
ATOM 623 O O . ALA A 1 78 ? -11.586 -6.694 11.369 1.00 64.25 78 ALA A O 1
#

Secondary structure (DSSP, 8-state):
--HHHHHHHHHHHHHHHHHHHHHHHH-TT-HHHHHHHHHHHHHHHHHHT-SSHHHHHHHHHHHHHHHHTT--PPPTT-

Sequence (78 aa):
MRLREATHELTRQLEQYRTWELRFLASPVDSAIRAQFERTARELCALTGARCGREAVLAAERYLRATADGRSARHPGA